Protein AF-Q129B1-F1 (afdb_monomer_lite)

Structure (mmCIF, N/CA/C/O backbone):
data_AF-Q129B1-F1
#
_entry.id   AF-Q129B1-F1
#
loop_
_atom_site.group_PDB
_atom_site.id
_atom_site.type_symbol
_atom_site.label_atom_id
_atom_site.label_alt_id
_atom_site.label_comp_id
_atom_site.label_asym_id
_atom_site.label_entity_id
_atom_site.label_seq_id
_atom_site.pdbx_PDB_ins_code
_atom_site.Cartn_x
_atom_site.Cartn_y
_atom_site.Cartn_z
_atom_site.occupancy
_atom_site.B_iso_or_equiv
_atom_site.auth_seq_id
_atom_site.auth_comp_id
_atom_site.auth_asym_id
_atom_site.auth_atom_id
_atom_site.pdbx_PDB_model_num
ATOM 1 N N . MET A 1 1 ? 23.240 -66.197 7.208 1.00 41.19 1 MET A N 1
ATOM 2 C CA . MET A 1 1 ? 23.238 -64.924 6.458 1.00 41.19 1 MET A CA 1
ATOM 3 C C . MET A 1 1 ? 21.817 -64.696 5.963 1.00 41.19 1 MET A C 1
ATOM 5 O O . MET A 1 1 ? 21.388 -65.404 5.064 1.00 41.19 1 MET A O 1
ATOM 9 N N . SER A 1 2 ? 21.053 -63.829 6.631 1.00 50.34 2 SER A N 1
ATOM 10 C CA . SER A 1 2 ? 19.621 -63.625 6.364 1.00 50.34 2 SER A CA 1
ATOM 11 C C . SER A 1 2 ? 19.419 -62.429 5.433 1.00 50.34 2 SER A C 1
ATOM 13 O O . SER A 1 2 ? 19.911 -61.342 5.723 1.00 50.34 2 SER A O 1
ATOM 15 N N . ALA A 1 3 ? 18.718 -62.635 4.318 1.00 62.44 3 ALA A N 1
ATOM 16 C CA . ALA A 1 3 ? 18.376 -61.589 3.356 1.00 62.44 3 ALA A CA 1
ATOM 17 C C . ALA A 1 3 ? 17.284 -60.646 3.913 1.00 62.44 3 ALA A C 1
ATOM 19 O O . ALA A 1 3 ? 16.345 -61.133 4.552 1.00 62.44 3 ALA A O 1
ATOM 20 N N . PRO A 1 4 ? 17.351 -59.322 3.675 1.00 56.81 4 PRO A N 1
ATOM 21 C CA . PRO A 1 4 ? 16.297 -58.405 4.092 1.00 56.81 4 PRO A CA 1
ATOM 22 C C . PRO A 1 4 ? 15.104 -58.441 3.121 1.00 56.81 4 PRO A C 1
ATOM 24 O O . PRO A 1 4 ? 15.259 -58.370 1.902 1.00 56.81 4 PRO A O 1
ATOM 27 N N . LYS A 1 5 ? 13.895 -58.551 3.685 1.00 55.16 5 LYS A N 1
ATOM 28 C CA . LYS A 1 5 ? 12.606 -58.487 2.981 1.00 55.16 5 LYS A CA 1
ATOM 29 C C . LYS A 1 5 ? 12.387 -57.089 2.385 1.00 55.16 5 LYS A C 1
ATOM 31 O O . LYS A 1 5 ? 12.462 -56.097 3.107 1.00 55.16 5 LYS A O 1
ATOM 36 N N . LYS A 1 6 ? 12.066 -57.026 1.087 1.00 50.88 6 LYS A N 1
ATOM 37 C CA . LYS A 1 6 ? 11.504 -55.839 0.423 1.00 50.88 6 LYS A CA 1
ATOM 38 C C . LYS A 1 6 ? 10.206 -55.449 1.137 1.00 50.88 6 LYS A C 1
ATOM 40 O O . LYS A 1 6 ? 9.288 -56.259 1.227 1.00 50.88 6 LYS A O 1
ATOM 45 N N . SER A 1 7 ? 10.158 -54.229 1.657 1.00 60.41 7 SER A N 1
ATOM 46 C CA . SER A 1 7 ? 8.943 -53.613 2.183 1.00 60.41 7 SER A CA 1
ATOM 47 C C . SER A 1 7 ? 8.322 -52.807 1.045 1.00 60.41 7 SER A C 1
ATOM 49 O O . SER A 1 7 ? 8.813 -51.734 0.703 1.00 60.41 7 SER A O 1
ATOM 51 N N . GLU A 1 8 ? 7.306 -53.364 0.396 1.00 55.81 8 GLU A N 1
ATOM 52 C CA . GLU A 1 8 ? 6.477 -52.647 -0.574 1.00 55.81 8 GLU A CA 1
ATOM 53 C C . GLU A 1 8 ? 5.508 -51.746 0.200 1.00 55.81 8 GLU A C 1
ATOM 55 O O . GLU A 1 8 ? 4.633 -52.224 0.919 1.00 55.81 8 GLU A O 1
ATOM 60 N N . CYS A 1 9 ? 5.710 -50.429 0.114 1.00 57.00 9 CYS A N 1
ATOM 61 C CA . CYS A 1 9 ? 4.771 -49.444 0.640 1.00 57.00 9 CYS A CA 1
ATOM 62 C C . CYS A 1 9 ? 3.582 -49.342 -0.332 1.00 57.00 9 CYS A C 1
ATOM 64 O O . CYS A 1 9 ? 3.819 -49.076 -1.514 1.00 57.00 9 CYS A O 1
ATOM 66 N N . PRO A 1 10 ? 2.329 -49.542 0.112 1.00 56.88 10 PRO A N 1
ATOM 67 C CA . PRO A 1 10 ? 1.176 -49.430 -0.770 1.00 56.88 10 PRO A CA 1
ATOM 68 C C . PRO A 1 10 ? 1.031 -47.992 -1.278 1.00 56.88 10 PRO A C 1
ATOM 70 O O . PRO A 1 10 ? 1.171 -47.029 -0.522 1.00 56.88 10 PRO A O 1
ATOM 73 N N . SER A 1 11 ? 0.782 -47.874 -2.583 1.00 49.94 11 SER A N 1
ATOM 74 C CA . SER A 1 11 ? 0.492 -46.629 -3.288 1.00 49.94 11 SER A CA 1
ATOM 75 C C . SER A 1 11 ? -0.592 -45.842 -2.557 1.00 49.94 11 SER A C 1
ATOM 77 O O . SER A 1 11 ? -1.681 -46.355 -2.315 1.00 49.94 11 SER A O 1
ATOM 79 N N . GLY A 1 12 ? -0.266 -44.601 -2.194 1.00 50.41 12 GLY A N 1
ATOM 80 C CA . GLY A 1 12 ? -1.208 -43.668 -1.593 1.00 50.41 12 GLY A CA 1
ATOM 81 C C . GLY A 1 12 ? -2.379 -43.427 -2.536 1.00 50.41 12 GLY A C 1
ATOM 82 O O . GLY A 1 12 ? -2.201 -42.905 -3.636 1.00 50.41 12 GLY A O 1
ATOM 83 N N . ASP A 1 13 ? -3.556 -43.838 -2.082 1.00 54.72 13 ASP A N 1
ATOM 84 C CA . ASP A 1 13 ? -4.845 -43.512 -2.668 1.00 54.72 13 ASP A CA 1
ATOM 85 C C . ASP A 1 13 ? -4.981 -41.982 -2.699 1.00 54.72 13 ASP A C 1
ATOM 87 O O . ASP A 1 13 ? -4.827 -41.299 -1.679 1.00 54.72 13 ASP A O 1
ATOM 91 N N . GLY A 1 14 ? -5.147 -41.428 -3.899 1.00 51.84 14 GLY A N 1
ATOM 92 C CA . GLY A 1 14 ? -5.234 -39.993 -4.116 1.00 51.84 14 GLY A CA 1
ATOM 93 C C . GLY A 1 14 ? -6.504 -39.440 -3.487 1.00 51.84 14 GLY A C 1
ATOM 94 O O . GLY A 1 14 ? -7.564 -39.465 -4.107 1.00 51.84 14 GLY A O 1
ATOM 95 N N . GLN A 1 15 ? -6.389 -38.885 -2.282 1.00 52.47 15 GLN A N 1
ATOM 96 C CA . GLN A 1 15 ? -7.438 -38.051 -1.711 1.00 52.47 15 GLN A CA 1
ATOM 97 C C . GLN A 1 15 ? -7.526 -36.767 -2.538 1.00 52.47 15 GLN A C 1
ATOM 99 O O . GLN A 1 15 ? -6.749 -35.825 -2.376 1.00 52.47 15 GLN A O 1
ATOM 104 N N . ASN A 1 16 ? -8.464 -36.782 -3.485 1.00 52.19 16 ASN A N 1
ATOM 105 C CA . ASN A 1 16 ? -8.973 -35.611 -4.176 1.00 52.19 16 ASN A CA 1
ATOM 106 C C . ASN A 1 16 ? -9.282 -34.551 -3.114 1.00 52.19 16 ASN A C 1
ATOM 108 O O . ASN A 1 16 ? -10.083 -34.794 -2.214 1.00 52.19 16 ASN A O 1
ATOM 112 N N . ALA A 1 17 ? -8.576 -33.422 -3.173 1.00 49.41 17 ALA A N 1
ATOM 113 C CA . ALA A 1 17 ? -8.787 -32.300 -2.280 1.00 49.41 17 ALA A CA 1
ATOM 114 C C . ALA A 1 17 ? -10.199 -31.758 -2.515 1.00 49.41 17 ALA A C 1
ATOM 116 O O . ALA A 1 17 ? -10.418 -30.884 -3.356 1.00 49.41 17 ALA A O 1
ATOM 117 N N . GLU A 1 18 ? -11.156 -32.291 -1.762 1.00 52.50 18 GLU A N 1
ATOM 118 C CA . GLU A 1 18 ? -12.484 -31.731 -1.612 1.00 52.50 18 GLU A CA 1
ATOM 119 C C . GLU A 1 18 ? -12.279 -30.332 -1.041 1.00 52.50 18 GLU A C 1
ATOM 121 O O . GLU A 1 18 ? -12.044 -30.132 0.153 1.00 52.50 18 GLU A O 1
ATOM 126 N N . ARG A 1 19 ? -12.254 -29.348 -1.942 1.00 52.81 19 ARG A N 1
ATOM 127 C CA . ARG A 1 19 ? -12.151 -27.927 -1.637 1.00 52.81 19 ARG A CA 1
ATOM 128 C C . ARG A 1 19 ? -13.452 -27.527 -0.958 1.00 52.81 19 ARG A C 1
ATOM 130 O O . ARG A 1 19 ? -14.335 -26.930 -1.565 1.00 52.81 19 ARG A O 1
ATOM 137 N N . SER A 1 20 ? -13.570 -27.912 0.306 1.00 49.53 20 SER A N 1
ATOM 138 C CA . SER A 1 20 ? -14.624 -27.480 1.194 1.00 49.53 20 SER A CA 1
ATOM 139 C C . SER A 1 20 ? -14.411 -25.988 1.384 1.00 49.53 20 SER A C 1
ATOM 141 O O . SER A 1 20 ? -13.469 -25.549 2.049 1.00 49.53 20 SER A O 1
ATOM 143 N N . SER A 1 21 ? -15.224 -25.204 0.680 1.00 59.31 21 SER A N 1
ATOM 144 C CA . SER A 1 21 ? -15.352 -23.763 0.848 1.00 59.31 21 SER A CA 1
ATOM 145 C C . SER A 1 21 ? -15.843 -23.505 2.266 1.00 59.31 21 SER A C 1
ATOM 147 O O . SER A 1 21 ? -17.029 -23.310 2.513 1.00 59.31 21 SER A O 1
ATOM 149 N N . ASN A 1 22 ? -14.917 -23.564 3.220 1.00 54.59 22 ASN A N 1
ATOM 150 C CA . ASN A 1 22 ? -15.168 -23.193 4.590 1.00 54.59 22 ASN A CA 1
ATOM 151 C C . ASN A 1 22 ? -15.327 -21.672 4.584 1.00 54.59 22 ASN A C 1
ATOM 153 O O . ASN A 1 22 ? -14.338 -20.934 4.553 1.00 54.59 22 ASN A O 1
ATOM 157 N N . THR A 1 23 ? -16.572 -21.200 4.527 1.00 55.94 23 THR A N 1
ATOM 158 C CA . THR A 1 23 ? -16.915 -19.801 4.781 1.00 55.94 23 THR A CA 1
ATOM 159 C C . THR A 1 23 ? -16.575 -19.526 6.238 1.00 55.94 23 THR A C 1
ATOM 161 O O . THR A 1 23 ? -17.403 -19.632 7.138 1.00 55.94 23 THR A O 1
ATOM 164 N N . VAL A 1 24 ? -15.303 -19.224 6.484 1.00 60.47 24 VAL A N 1
ATOM 165 C CA . VAL A 1 24 ? -14.843 -18.729 7.770 1.00 60.47 24 VAL A CA 1
ATOM 166 C C . VAL A 1 24 ? -15.513 -17.373 7.940 1.00 60.47 24 VAL A C 1
ATOM 168 O O . VAL A 1 24 ? -15.193 -16.430 7.218 1.00 60.47 24 VAL A O 1
ATOM 171 N N . ILE A 1 25 ? -16.460 -17.270 8.872 1.00 57.59 25 ILE A N 1
ATOM 172 C CA . ILE A 1 25 ? -16.973 -15.977 9.321 1.00 57.59 25 ILE A CA 1
ATOM 173 C C . ILE A 1 25 ? -15.842 -15.331 10.119 1.00 57.59 25 ILE A C 1
ATOM 175 O O . ILE A 1 25 ? -15.627 -15.620 11.293 1.00 57.59 25 ILE A O 1
ATOM 179 N N . ILE A 1 26 ? -15.033 -14.526 9.437 1.00 58.59 26 ILE A N 1
ATOM 180 C CA . ILE A 1 26 ? -13.917 -13.817 10.051 1.00 58.59 26 ILE A CA 1
ATOM 181 C C . ILE A 1 26 ? -14.515 -12.592 10.753 1.00 58.59 26 ILE A C 1
ATOM 183 O O . ILE A 1 26 ? -15.098 -11.752 10.065 1.00 58.59 26 ILE A O 1
ATOM 187 N N . PRO A 1 27 ? -14.384 -12.441 12.084 1.00 55.75 27 PRO A N 1
ATOM 188 C CA . PRO A 1 27 ? -14.842 -11.235 12.764 1.00 55.75 27 PRO A CA 1
ATOM 189 C C . PRO A 1 27 ? -14.159 -9.993 12.160 1.00 55.75 27 PRO A C 1
ATOM 191 O O . PRO A 1 27 ? -13.007 -10.081 11.724 1.00 55.75 27 PRO A O 1
ATOM 194 N N . PRO A 1 28 ? -14.823 -8.823 12.132 1.00 55.53 28 PRO A N 1
ATOM 195 C CA . PRO A 1 28 ? -14.374 -7.656 11.362 1.00 55.53 28 PRO A CA 1
ATOM 196 C C . PRO A 1 28 ? -12.955 -7.193 11.732 1.00 55.53 28 PRO A C 1
ATOM 198 O O . PRO A 1 28 ? -12.169 -6.853 10.850 1.00 55.53 28 PRO A O 1
ATOM 201 N N . ALA A 1 29 ? -12.571 -7.299 13.008 1.00 56.88 29 ALA A N 1
ATOM 202 C CA . ALA A 1 29 ? -11.213 -6.996 13.468 1.00 56.88 29 ALA A CA 1
ATOM 203 C C . ALA A 1 29 ? -10.146 -7.961 12.902 1.00 56.88 29 ALA A C 1
ATOM 205 O O . ALA A 1 29 ? -9.045 -7.543 12.553 1.00 56.88 29 ALA A O 1
ATOM 206 N N . GLN A 1 30 ? -10.472 -9.249 12.745 1.00 59.38 30 GLN A N 1
ATOM 207 C CA . GLN A 1 30 ? -9.587 -10.229 12.099 1.00 59.38 30 GLN A CA 1
ATOM 208 C C . GLN A 1 30 ? -9.622 -10.124 10.566 1.00 59.38 30 GLN A C 1
ATOM 210 O O . GLN A 1 30 ? -8.667 -10.524 9.897 1.00 59.38 30 GLN A O 1
ATOM 215 N N . SER A 1 31 ? -10.709 -9.585 10.004 1.00 68.81 31 SER A N 1
ATOM 216 C CA . SER A 1 31 ? -10.840 -9.337 8.568 1.00 68.81 31 SER A CA 1
ATOM 217 C C . SER A 1 31 ? -9.825 -8.295 8.104 1.00 68.81 31 SER A C 1
ATOM 219 O O . SER A 1 31 ? -9.156 -8.509 7.095 1.00 68.81 31 SER A O 1
ATOM 221 N N . LEU A 1 32 ? -9.626 -7.220 8.874 1.00 76.56 32 LEU A N 1
ATOM 222 C CA . LEU A 1 32 ? -8.664 -6.171 8.526 1.00 76.56 32 LEU A CA 1
ATOM 223 C C . LEU A 1 32 ? -7.221 -6.703 8.455 1.00 76.56 32 LEU A C 1
ATOM 225 O O . LEU A 1 32 ? -6.506 -6.437 7.491 1.00 76.56 32 LEU A O 1
ATOM 229 N N . GLY A 1 33 ? -6.810 -7.527 9.427 1.00 82.75 33 GLY A N 1
ATOM 230 C CA . GLY A 1 33 ? -5.472 -8.132 9.439 1.00 82.75 33 GLY A CA 1
ATOM 231 C C . GLY A 1 33 ? -5.227 -9.073 8.255 1.00 82.75 33 GLY A C 1
ATOM 232 O O . GLY A 1 33 ? -4.155 -9.051 7.648 1.00 82.75 33 GLY A O 1
ATOM 233 N N . LYS A 1 34 ? -6.236 -9.862 7.869 1.00 85.88 34 LYS A N 1
ATOM 234 C CA . LYS A 1 34 ? -6.156 -10.743 6.691 1.00 85.88 34 LYS A CA 1
ATOM 235 C C . LYS A 1 34 ? -6.123 -9.957 5.382 1.00 85.88 34 LYS A C 1
ATOM 237 O O . LYS A 1 34 ? -5.352 -10.313 4.492 1.00 85.88 34 LYS A O 1
ATOM 242 N N . GLN A 1 35 ? -6.916 -8.891 5.274 1.00 87.44 35 GLN A N 1
ATOM 243 C CA . GLN A 1 35 ? -6.900 -7.993 4.120 1.00 87.44 35 GLN A CA 1
ATOM 244 C C . GLN A 1 35 ? -5.527 -7.337 3.957 1.00 87.44 35 GLN A C 1
ATOM 246 O O . GLN A 1 35 ? -4.941 -7.428 2.881 1.00 87.44 35 GLN A O 1
ATOM 251 N N . TYR A 1 36 ? -4.963 -6.782 5.034 1.00 89.56 36 TYR A N 1
ATOM 252 C CA . TYR A 1 36 ? -3.616 -6.212 5.018 1.00 89.56 36 TYR A CA 1
ATOM 253 C C . TYR A 1 36 ? -2.554 -7.243 4.613 1.00 89.56 36 TYR A C 1
ATOM 255 O O . TYR A 1 36 ? -1.723 -6.961 3.753 1.00 89.56 36 TYR A O 1
ATOM 263 N N . ALA A 1 37 ? -2.595 -8.456 5.176 1.00 89.69 37 ALA A N 1
ATOM 264 C CA . ALA A 1 37 ? -1.635 -9.508 4.843 1.00 89.69 37 ALA A CA 1
ATOM 265 C C . ALA A 1 37 ? -1.702 -9.919 3.361 1.00 89.69 37 ALA A C 1
ATOM 267 O O . ALA A 1 37 ? -0.666 -10.050 2.708 1.00 89.69 37 ALA A O 1
ATOM 268 N N . ASN A 1 38 ? -2.912 -10.079 2.815 1.00 91.19 38 ASN A N 1
ATOM 269 C CA . ASN A 1 38 ? -3.111 -10.385 1.399 1.00 91.19 38 ASN A CA 1
ATOM 270 C C . ASN A 1 38 ? -2.578 -9.252 0.512 1.00 91.19 38 ASN A C 1
ATOM 272 O O . ASN A 1 38 ? -1.817 -9.487 -0.427 1.00 91.19 38 ASN A O 1
ATOM 276 N N . LEU A 1 39 ? -2.919 -8.011 0.851 1.00 91.69 39 LEU A N 1
ATOM 277 C CA . LEU A 1 39 ? -2.534 -6.841 0.077 1.00 91.69 39 LEU A CA 1
ATOM 278 C C . LEU A 1 39 ? -1.019 -6.619 0.113 1.00 91.69 39 LEU A C 1
ATOM 280 O O . LEU A 1 39 ? -0.409 -6.398 -0.929 1.00 91.69 39 LEU A O 1
ATOM 284 N N . ARG A 1 40 ? -0.381 -6.817 1.270 1.00 92.88 40 ARG A N 1
ATOM 285 C CA . ARG A 1 40 ? 1.080 -6.820 1.409 1.00 92.88 40 ARG A CA 1
ATOM 286 C C . ARG A 1 40 ? 1.734 -7.887 0.531 1.00 92.88 40 ARG A C 1
ATOM 288 O O . ARG A 1 40 ? 2.742 -7.599 -0.110 1.00 92.88 40 ARG A O 1
ATOM 295 N N . ALA A 1 41 ? 1.165 -9.092 0.468 1.00 93.50 41 ALA A N 1
ATOM 296 C CA . ALA A 1 41 ? 1.660 -10.142 -0.420 1.00 93.50 41 ALA A CA 1
ATOM 297 C C . ALA A 1 41 ? 1.525 -9.741 -1.900 1.00 93.50 41 ALA A C 1
ATOM 299 O O . ALA A 1 41 ? 2.483 -9.881 -2.659 1.00 93.50 41 ALA A O 1
ATOM 300 N N . ARG A 1 42 ? 0.382 -9.170 -2.309 1.00 92.19 42 ARG A N 1
ATOM 301 C CA . ARG A 1 42 ? 0.190 -8.637 -3.671 1.00 92.19 42 ARG A CA 1
ATOM 302 C C . ARG A 1 42 ? 1.185 -7.518 -3.996 1.00 92.19 42 ARG A C 1
ATOM 304 O O . ARG A 1 42 ? 1.752 -7.523 -5.085 1.00 92.19 42 ARG A O 1
ATOM 311 N N . CYS A 1 43 ? 1.429 -6.596 -3.064 1.00 91.81 43 CYS A N 1
ATOM 312 C CA . CYS A 1 43 ? 2.438 -5.546 -3.206 1.00 91.81 43 CYS A CA 1
ATOM 313 C C . CYS A 1 43 ? 3.833 -6.144 -3.417 1.00 91.81 43 CYS A C 1
ATOM 315 O O . CYS A 1 43 ? 4.506 -5.772 -4.374 1.00 91.81 43 CYS A O 1
ATOM 317 N N . ALA A 1 44 ? 4.234 -7.122 -2.597 1.00 91.81 44 ALA A N 1
ATOM 318 C CA . ALA A 1 44 ? 5.537 -7.773 -2.718 1.00 91.81 44 ALA A CA 1
ATOM 319 C C . ALA A 1 44 ? 5.728 -8.446 -4.089 1.00 91.81 44 ALA A C 1
ATOM 321 O O . ALA A 1 44 ? 6.781 -8.289 -4.704 1.00 91.81 44 ALA A O 1
ATOM 322 N N . LEU A 1 45 ? 4.694 -9.119 -4.610 1.00 92.25 45 LEU A N 1
ATOM 323 C CA . LEU A 1 45 ? 4.712 -9.707 -5.957 1.00 92.25 45 LEU A CA 1
ATOM 324 C C . LEU A 1 45 ? 4.870 -8.653 -7.067 1.00 92.25 45 LEU A C 1
ATOM 326 O O . LEU A 1 45 ? 5.454 -8.939 -8.107 1.00 92.25 45 LEU A O 1
ATOM 330 N N . ALA A 1 46 ? 4.373 -7.435 -6.845 1.00 90.25 46 ALA A N 1
ATOM 331 C CA . ALA A 1 46 ? 4.510 -6.304 -7.761 1.00 90.25 46 ALA A CA 1
ATOM 332 C C . ALA A 1 46 ? 5.811 -5.495 -7.564 1.00 90.25 46 ALA A C 1
ATOM 334 O O . ALA A 1 46 ? 6.006 -4.478 -8.235 1.00 90.25 46 ALA A O 1
ATOM 335 N N . GLY A 1 47 ? 6.685 -5.902 -6.634 1.00 91.56 47 GLY A N 1
ATOM 336 C CA . GLY A 1 47 ? 7.889 -5.150 -6.269 1.00 91.56 47 GLY A CA 1
ATOM 337 C C . GLY A 1 47 ? 7.601 -3.845 -5.515 1.00 91.56 47 GLY A C 1
ATOM 338 O O . GLY A 1 47 ? 8.410 -2.921 -5.557 1.00 91.56 47 GLY A O 1
ATOM 339 N N . VAL A 1 48 ? 6.440 -3.753 -4.865 1.00 93.69 48 VAL A N 1
ATOM 340 C CA . VAL A 1 48 ? 6.022 -2.631 -4.016 1.00 93.69 48 VAL A CA 1
ATOM 341 C C . VAL A 1 48 ? 6.219 -3.011 -2.551 1.00 93.69 48 VAL A C 1
ATOM 343 O O . VAL A 1 48 ? 5.809 -4.090 -2.118 1.00 93.69 48 VAL A O 1
ATOM 346 N N . VAL A 1 49 ? 6.772 -2.100 -1.758 1.00 93.12 49 VAL A N 1
ATOM 347 C CA . VAL A 1 49 ? 6.804 -2.228 -0.298 1.00 93.12 49 VAL A CA 1
ATOM 348 C C . VAL A 1 49 ? 5.593 -1.509 0.295 1.00 93.12 49 VAL A C 1
ATOM 350 O O . VAL A 1 49 ? 5.307 -0.375 -0.076 1.00 93.12 49 VAL A O 1
ATOM 353 N N . LEU A 1 50 ? 4.876 -2.175 1.202 1.00 93.50 50 LEU A N 1
ATOM 354 C CA . LEU A 1 50 ? 3.726 -1.624 1.923 1.00 93.50 50 LEU A CA 1
ATOM 355 C C . LEU A 1 50 ? 4.047 -1.525 3.417 1.00 93.50 50 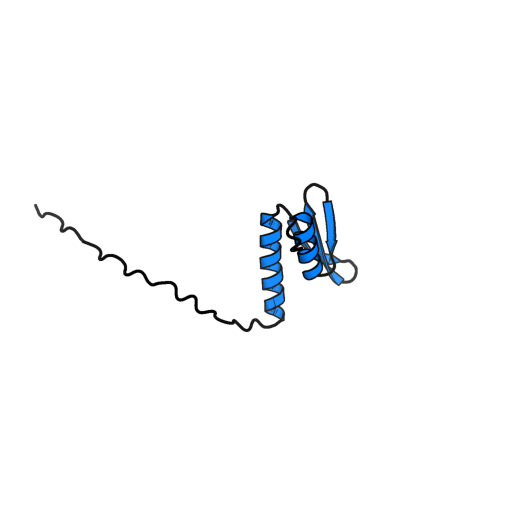LEU A C 1
ATOM 357 O O . LEU A 1 50 ? 4.290 -2.545 4.067 1.00 93.50 50 LEU A O 1
ATOM 361 N N . HIS A 1 51 ? 3.980 -0.314 3.962 1.00 92.81 51 HIS A N 1
ATOM 362 C CA . HIS A 1 51 ? 4.091 -0.035 5.390 1.00 92.81 51 HIS A CA 1
ATOM 363 C C . HIS A 1 51 ? 2.760 0.467 5.937 1.00 92.81 51 HIS A C 1
ATOM 365 O O . HIS A 1 51 ? 2.074 1.251 5.291 1.00 92.81 51 HIS A O 1
ATOM 371 N N . GLN A 1 52 ? 2.412 0.019 7.136 1.00 93.38 52 GLN A N 1
ATOM 372 C CA . GLN A 1 52 ? 1.340 0.601 7.931 1.00 93.38 52 GLN A CA 1
ATOM 373 C C . GLN A 1 52 ? 2.005 1.410 9.040 1.00 93.38 52 GLN A C 1
ATOM 375 O O . GLN A 1 52 ? 2.817 0.857 9.783 1.00 93.38 52 GLN A O 1
ATOM 380 N N . ILE A 1 53 ? 1.699 2.700 9.118 1.00 92.38 53 ILE A N 1
ATOM 381 C CA . ILE A 1 53 ? 2.236 3.602 10.138 1.00 92.38 53 ILE A CA 1
ATOM 382 C C . ILE A 1 53 ? 1.099 4.399 10.771 1.00 92.38 53 ILE A C 1
ATOM 384 O O . ILE A 1 53 ? 0.012 4.505 10.207 1.00 92.38 53 ILE A O 1
ATOM 388 N N . GLU A 1 54 ? 1.354 4.957 11.944 1.00 92.38 54 GLU A N 1
ATOM 389 C CA . GLU A 1 54 ? 0.498 5.970 12.550 1.00 92.38 54 GLU A CA 1
ATOM 390 C C . GLU A 1 54 ? 1.082 7.349 12.222 1.00 92.38 54 GLU A C 1
ATOM 392 O O . GLU A 1 54 ? 2.292 7.544 12.340 1.00 92.38 54 GLU A O 1
ATOM 397 N N . ASN A 1 55 ? 0.250 8.275 11.747 1.00 89.12 55 ASN A N 1
ATOM 398 C CA . ASN A 1 55 ? 0.666 9.650 11.476 1.00 89.12 55 ASN A CA 1
ATOM 399 C C . ASN A 1 55 ? 0.627 10.514 12.750 1.00 89.12 55 ASN A C 1
ATOM 401 O O . ASN A 1 55 ? 0.094 10.101 13.777 1.00 89.12 55 ASN A O 1
ATOM 405 N N . ASP A 1 56 ? 1.117 11.752 12.670 1.00 87.88 56 ASP A N 1
ATOM 406 C CA . ASP A 1 56 ? 1.148 12.698 13.799 1.00 87.88 56 ASP A CA 1
ATOM 407 C C . ASP A 1 56 ? -0.235 13.015 14.405 1.00 87.88 56 ASP A C 1
ATOM 409 O O . ASP A 1 56 ? -0.333 13.513 15.524 1.00 87.88 56 ASP A O 1
ATOM 413 N N . PHE A 1 57 ? -1.319 12.712 13.685 1.00 87.56 57 PHE A N 1
ATOM 414 C CA . PHE A 1 57 ? -2.699 12.882 14.145 1.00 87.56 57 PHE A CA 1
ATOM 415 C C . PHE A 1 57 ? -3.286 11.615 14.792 1.00 87.56 57 PHE A C 1
ATOM 417 O O . PHE A 1 57 ? -4.491 11.574 15.050 1.00 87.56 57 PHE A O 1
ATOM 424 N N . GLY A 1 58 ? -2.478 10.573 15.018 1.00 87.75 58 GLY A N 1
ATOM 425 C CA . GLY A 1 58 ? -2.928 9.298 15.582 1.00 87.75 58 GLY A CA 1
ATOM 426 C C . GLY A 1 58 ? -3.781 8.466 14.619 1.00 87.75 58 GLY A C 1
ATOM 427 O O . GLY A 1 58 ? -4.552 7.609 15.049 1.00 87.75 58 GLY A O 1
ATOM 428 N N . LYS A 1 59 ? -3.714 8.737 13.309 1.00 89.81 59 LYS A N 1
ATOM 429 C CA . LYS A 1 59 ? -4.436 7.970 12.286 1.00 89.81 59 LYS A CA 1
ATOM 430 C C . LYS A 1 59 ? -3.510 6.961 11.630 1.00 89.81 59 LYS A C 1
ATOM 432 O O . LYS A 1 59 ? -2.393 7.285 11.236 1.00 89.81 59 LYS A O 1
ATOM 437 N N . THR A 1 60 ? -4.016 5.745 11.447 1.00 89.94 60 THR A N 1
ATOM 438 C CA . THR A 1 60 ? -3.351 4.739 10.620 1.00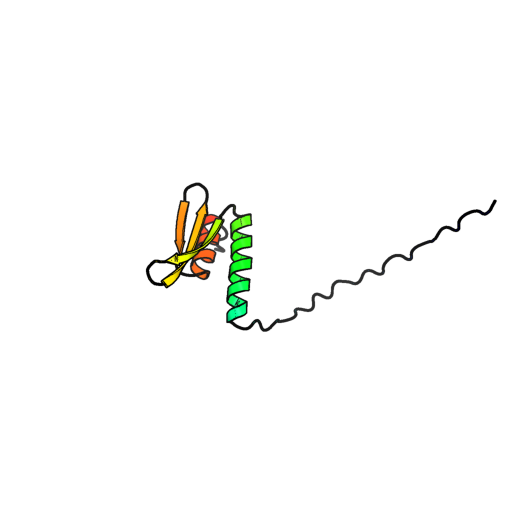 89.94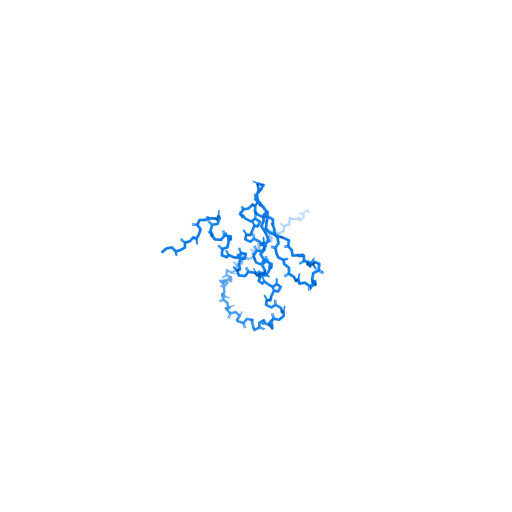 60 THR A CA 1
ATOM 439 C C . THR A 1 60 ? -3.344 5.193 9.163 1.00 89.94 60 THR A C 1
ATOM 441 O O . THR A 1 60 ? -4.399 5.475 8.604 1.00 89.94 60 THR A O 1
ATOM 444 N N . VAL A 1 61 ? -2.165 5.217 8.549 1.00 93.44 61 VAL A N 1
ATOM 445 C CA . VAL A 1 61 ? -1.972 5.449 7.117 1.00 93.44 61 VAL A CA 1
ATOM 446 C C . VAL A 1 61 ? -1.083 4.361 6.520 1.00 93.44 61 VAL A C 1
ATOM 448 O O . VAL A 1 61 ? -0.303 3.696 7.209 1.00 93.44 61 VAL A O 1
ATOM 451 N N . TYR A 1 62 ? -1.215 4.163 5.216 1.00 93.81 62 TYR A N 1
ATOM 452 C CA . TYR A 1 62 ? -0.508 3.143 4.461 1.00 93.81 62 TYR A CA 1
ATOM 453 C C . TYR A 1 62 ? 0.456 3.796 3.480 1.00 93.81 62 TYR A C 1
ATOM 455 O O . TYR A 1 62 ? 0.048 4.532 2.584 1.00 93.81 62 TYR A O 1
ATOM 463 N N . ILE A 1 63 ? 1.744 3.507 3.629 1.00 94.12 63 ILE A N 1
ATOM 464 C CA . ILE A 1 63 ? 2.784 4.005 2.733 1.00 94.12 63 ILE A CA 1
ATOM 465 C C . ILE A 1 63 ? 3.145 2.904 1.747 1.00 94.12 63 ILE A C 1
ATOM 467 O O . ILE A 1 63 ? 3.620 1.838 2.144 1.00 94.12 63 ILE A O 1
ATOM 471 N N . VAL A 1 64 ? 2.943 3.174 0.461 1.00 93.75 64 VAL A N 1
ATOM 472 C CA . VAL A 1 64 ? 3.442 2.331 -0.628 1.00 93.75 64 VAL A CA 1
ATOM 473 C C . VAL A 1 64 ? 4.687 2.944 -1.239 1.00 93.75 64 VAL A C 1
ATOM 475 O O . VAL A 1 64 ? 4.729 4.151 -1.475 1.00 93.75 64 VAL A O 1
ATOM 478 N N . SER A 1 65 ? 5.691 2.119 -1.526 1.00 92.56 65 SER A N 1
ATOM 479 C CA . SER A 1 65 ? 6.907 2.562 -2.206 1.00 92.56 65 SER A CA 1
ATOM 480 C C . SER A 1 65 ? 7.374 1.587 -3.291 1.00 92.56 65 SER A C 1
ATOM 482 O O . SER A 1 65 ? 7.371 0.369 -3.106 1.00 92.56 65 SER A O 1
ATOM 484 N N . ARG A 1 66 ? 7.768 2.123 -4.456 1.00 89.12 66 ARG A N 1
ATOM 485 C CA . ARG A 1 66 ? 8.360 1.378 -5.584 1.00 89.12 66 ARG A CA 1
ATOM 486 C C . ARG A 1 66 ? 9.240 2.289 -6.435 1.00 89.12 66 ARG A C 1
ATOM 488 O O . ARG A 1 66 ? 8.745 3.285 -6.940 1.00 89.12 66 ARG A O 1
ATOM 495 N N . TRP A 1 67 ? 10.510 1.922 -6.634 1.00 82.38 67 TRP A N 1
ATOM 496 C CA . TRP A 1 67 ? 11.450 2.582 -7.566 1.00 82.38 67 TRP A CA 1
ATOM 497 C C . TRP A 1 67 ? 11.347 4.123 -7.580 1.00 82.38 67 TRP A C 1
ATOM 499 O O . TRP A 1 67 ? 11.130 4.727 -8.625 1.00 82.38 67 TRP A O 1
ATOM 509 N N . ALA A 1 68 ? 11.478 4.742 -6.402 1.00 83.81 68 ALA A N 1
ATOM 510 C CA . ALA A 1 68 ? 11.369 6.189 -6.152 1.00 83.81 68 ALA A CA 1
ATOM 511 C C . ALA A 1 68 ? 9.958 6.818 -6.184 1.00 83.81 68 ALA A C 1
ATOM 513 O O . ALA A 1 68 ? 9.826 8.012 -5.928 1.00 83.81 68 ALA A O 1
ATOM 514 N N . LEU A 1 69 ? 8.894 6.043 -6.401 1.00 86.69 69 LEU A N 1
ATOM 515 C CA . LEU A 1 69 ? 7.518 6.476 -6.159 1.00 86.69 69 LEU A CA 1
ATOM 516 C C . LEU A 1 69 ? 7.098 6.073 -4.745 1.00 86.69 69 LEU A C 1
ATOM 518 O O . LEU A 1 69 ? 6.929 4.884 -4.482 1.00 86.69 69 LEU A O 1
ATOM 522 N N . THR A 1 70 ? 6.896 7.055 -3.866 1.00 92.69 70 THR A N 1
ATOM 523 C CA . THR A 1 70 ? 6.320 6.854 -2.528 1.00 92.69 70 THR A CA 1
ATOM 524 C C . THR A 1 70 ? 4.992 7.586 -2.437 1.00 92.69 70 THR A C 1
ATOM 526 O O . THR A 1 70 ? 4.902 8.752 -2.820 1.00 92.69 70 THR A O 1
ATOM 529 N N . ARG A 1 71 ? 3.956 6.912 -1.938 1.00 92.88 71 ARG A N 1
ATOM 530 C CA . ARG A 1 71 ? 2.627 7.504 -1.778 1.00 92.88 71 ARG A CA 1
ATOM 531 C C . ARG A 1 71 ? 2.014 7.105 -0.445 1.00 92.88 71 ARG A C 1
ATOM 533 O O . ARG A 1 71 ? 2.048 5.934 -0.074 1.00 92.88 71 ARG A O 1
ATOM 540 N N . GLU A 1 72 ? 1.445 8.089 0.237 1.00 93.62 72 GLU A N 1
ATOM 541 C CA . GLU A 1 72 ? 0.587 7.878 1.399 1.00 93.62 72 GLU A CA 1
ATOM 542 C C . GLU A 1 72 ? -0.853 7.644 0.938 1.00 93.62 72 GLU A C 1
ATOM 544 O O . GLU A 1 72 ? -1.361 8.333 0.048 1.00 93.62 72 GLU A O 1
ATOM 549 N N . LEU A 1 73 ? -1.494 6.644 1.531 1.00 93.19 73 LEU A N 1
ATOM 550 C CA . LEU A 1 73 ? -2.867 6.245 1.270 1.00 93.19 73 LEU A CA 1
ATOM 551 C C . LEU A 1 73 ? -3.582 6.055 2.607 1.00 93.19 73 LEU A C 1
ATOM 553 O O . LEU A 1 73 ? -3.028 5.486 3.545 1.00 93.19 73 LEU A O 1
ATOM 557 N N . SER A 1 74 ? -4.816 6.540 2.696 1.00 90.31 74 SER A N 1
ATOM 558 C CA . SER A 1 74 ? -5.564 6.568 3.957 1.00 90.31 74 SER A CA 1
ATOM 559 C C . SER A 1 74 ? -6.146 5.206 4.346 1.00 90.31 74 SER A C 1
ATOM 561 O O . SER A 1 74 ? -6.289 4.925 5.529 1.00 90.31 74 SER A O 1
ATOM 563 N N . ASP A 1 75 ? -6.417 4.334 3.369 1.00 90.75 75 ASP A N 1
ATOM 564 C CA . ASP A 1 75 ? -7.160 3.087 3.573 1.00 90.75 75 ASP A CA 1
ATOM 565 C C . ASP A 1 75 ? -6.646 1.955 2.676 1.00 90.75 75 ASP A C 1
ATOM 567 O O . ASP A 1 75 ? -6.106 2.198 1.595 1.00 90.75 75 ASP A O 1
ATOM 571 N N . LEU A 1 76 ? -6.881 0.702 3.084 1.00 89.75 76 LEU A N 1
ATOM 572 C CA . LEU A 1 76 ? -6.479 -0.496 2.330 1.00 89.75 76 LEU A CA 1
ATOM 573 C C . LEU A 1 76 ? -7.097 -0.570 0.929 1.00 89.75 76 LEU A C 1
ATOM 575 O O . LEU A 1 76 ? -6.437 -1.037 0.003 1.00 89.75 76 LEU A O 1
ATOM 579 N N . ASP A 1 77 ? -8.332 -0.098 0.761 1.00 90.31 77 ASP A N 1
ATOM 580 C CA . ASP A 1 77 ? -9.010 -0.085 -0.539 1.00 90.31 77 ASP A CA 1
ATOM 581 C C . ASP A 1 77 ? -8.289 0.839 -1.534 1.00 90.31 77 ASP A C 1
ATOM 583 O O . ASP A 1 77 ? -7.997 0.451 -2.666 1.00 90.31 77 ASP A O 1
ATOM 587 N N . ALA A 1 78 ? -7.843 2.009 -1.061 1.00 90.75 78 ALA A N 1
ATOM 588 C CA . ALA A 1 78 ? -7.025 2.922 -1.851 1.00 90.75 78 ALA A CA 1
ATOM 589 C C . ALA A 1 78 ? -5.676 2.291 -2.239 1.00 90.75 78 ALA A C 1
ATOM 591 O O . ALA A 1 78 ? -5.190 2.517 -3.349 1.00 90.75 78 ALA A O 1
ATOM 592 N N . VAL A 1 79 ? -5.088 1.459 -1.367 1.00 92.19 79 VAL A N 1
ATOM 593 C CA . VAL A 1 79 ? -3.885 0.680 -1.704 1.00 92.19 79 VAL A CA 1
ATOM 594 C C . VAL A 1 79 ? -4.171 -0.353 -2.789 1.00 92.19 79 VAL A C 1
ATOM 596 O O . VAL A 1 79 ? -3.373 -0.481 -3.715 1.00 92.19 79 VAL A O 1
ATOM 599 N N . ALA A 1 80 ? -5.299 -1.064 -2.717 1.00 91.56 80 ALA A N 1
ATOM 600 C CA . ALA A 1 80 ? -5.686 -2.044 -3.729 1.00 91.56 80 ALA A CA 1
ATOM 601 C C . ALA A 1 80 ? -5.899 -1.381 -5.097 1.00 91.56 80 ALA A C 1
ATOM 603 O O . ALA A 1 80 ? -5.273 -1.791 -6.073 1.00 91.56 80 ALA A O 1
ATOM 604 N N . ALA A 1 81 ? -6.697 -0.312 -5.150 1.00 91.50 81 ALA A N 1
ATOM 605 C CA . ALA A 1 81 ? -6.977 0.427 -6.379 1.00 91.50 81 ALA A CA 1
ATOM 606 C C . ALA A 1 81 ? -5.704 1.026 -6.995 1.00 91.50 81 ALA A C 1
ATOM 608 O O . ALA A 1 81 ? -5.484 0.946 -8.207 1.00 91.50 81 ALA A O 1
ATOM 609 N N . TRP A 1 82 ? -4.822 1.586 -6.160 1.00 92.06 82 TRP A N 1
ATOM 610 C CA . TRP A 1 82 ? -3.523 2.069 -6.618 1.00 92.06 82 TRP A CA 1
ATOM 611 C C . TRP A 1 82 ? -2.655 0.922 -7.151 1.00 92.06 82 TRP A C 1
ATOM 613 O O . TRP A 1 82 ? -2.038 1.066 -8.206 1.00 92.06 82 TRP A O 1
ATOM 623 N N . LEU A 1 83 ? -2.633 -0.225 -6.464 1.00 91.44 83 LEU A N 1
ATOM 624 C CA . LEU A 1 83 ? -1.861 -1.393 -6.877 1.00 91.44 83 LEU A CA 1
ATOM 625 C C . LEU A 1 83 ? -2.344 -1.939 -8.229 1.00 91.44 83 LEU A C 1
ATOM 627 O O . LEU A 1 83 ? -1.520 -2.260 -9.085 1.00 91.44 83 LEU A O 1
ATOM 631 N N . ASP A 1 84 ? -3.656 -2.018 -8.444 1.00 91.38 84 ASP A N 1
ATOM 632 C CA . ASP A 1 84 ? -4.238 -2.457 -9.715 1.00 91.38 84 ASP A CA 1
ATOM 633 C C . ASP A 1 84 ? -3.926 -1.466 -10.852 1.00 91.38 84 ASP A C 1
ATOM 635 O O . ASP A 1 84 ? -3.532 -1.896 -11.940 1.00 91.38 84 ASP A O 1
ATOM 639 N N . CYS A 1 85 ? -3.927 -0.154 -10.580 1.00 89.06 85 CYS A N 1
ATOM 640 C CA . CYS A 1 85 ? -3.453 0.859 -11.531 1.00 89.06 85 CYS A CA 1
ATOM 641 C C . CYS A 1 85 ? -1.976 0.669 -11.923 1.00 89.06 85 CYS A C 1
ATOM 643 O O . CYS A 1 85 ? -1.651 0.664 -13.109 1.00 89.06 85 CYS A O 1
ATOM 645 N N . VAL A 1 86 ? -1.063 0.500 -10.956 1.00 87.38 86 VAL A N 1
ATOM 646 C CA . VAL A 1 86 ? 0.389 0.412 -11.243 1.00 87.38 86 VAL A CA 1
ATOM 647 C C . VAL A 1 86 ? 0.839 -0.950 -11.771 1.00 87.38 86 VAL A C 1
ATOM 649 O O . VAL A 1 86 ? 1.942 -1.070 -12.308 1.00 87.38 86 VAL A O 1
ATOM 652 N N . THR A 1 87 ? 0.020 -1.987 -11.595 1.00 87.81 87 THR A N 1
ATOM 653 C CA . THR A 1 87 ? 0.260 -3.3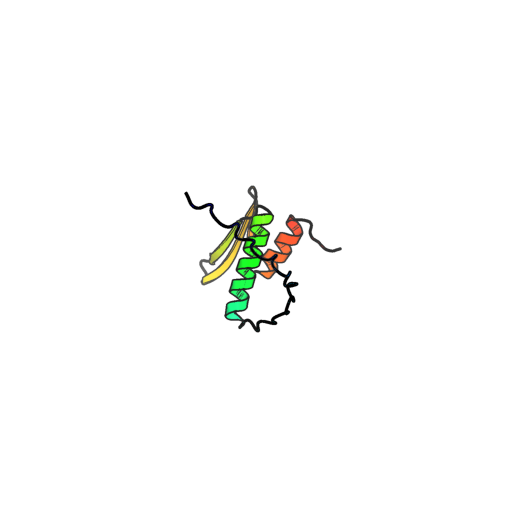26 -12.158 1.00 87.81 87 THR A CA 1
ATOM 654 C 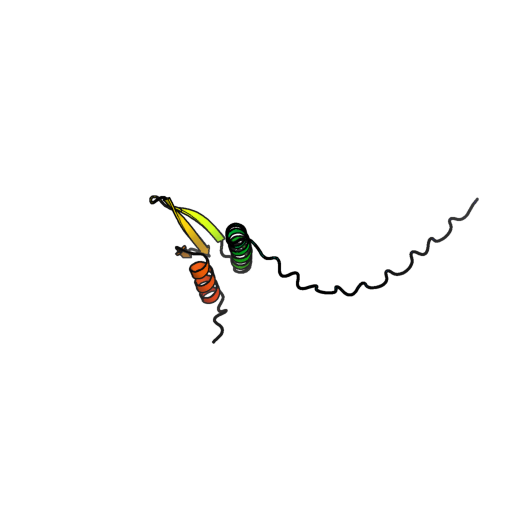C . THR A 1 87 ? -0.470 -3.550 -13.480 1.00 87.81 87 THR A C 1
ATOM 656 O O . THR A 1 87 ? -0.260 -4.583 -14.110 1.00 87.81 87 THR A O 1
ATOM 659 N N . GLY A 1 88 ? -1.292 -2.592 -13.924 1.00 82.75 88 GLY A N 1
ATOM 660 C CA . GLY A 1 88 ? -2.050 -2.693 -15.170 1.00 82.75 88 GLY A CA 1
ATOM 661 C C . GLY A 1 88 ? -3.208 -3.692 -15.110 1.00 82.75 88 GLY A C 1
ATOM 662 O O . GLY A 1 88 ? -3.680 -4.133 -16.152 1.00 82.75 88 GLY A O 1
ATOM 663 N N . ARG A 1 89 ? -3.685 -4.051 -13.911 1.00 74.44 89 ARG A N 1
ATOM 664 C CA . ARG A 1 89 ? -4.828 -4.954 -13.697 1.00 74.44 89 ARG A CA 1
ATOM 665 C C . ARG A 1 89 ? -6.155 -4.186 -13.612 1.00 74.44 89 ARG A C 1
ATOM 667 O O . ARG A 1 89 ? -7.061 -4.565 -12.877 1.00 74.44 89 ARG A O 1
ATOM 674 N N . ASN A 1 90 ?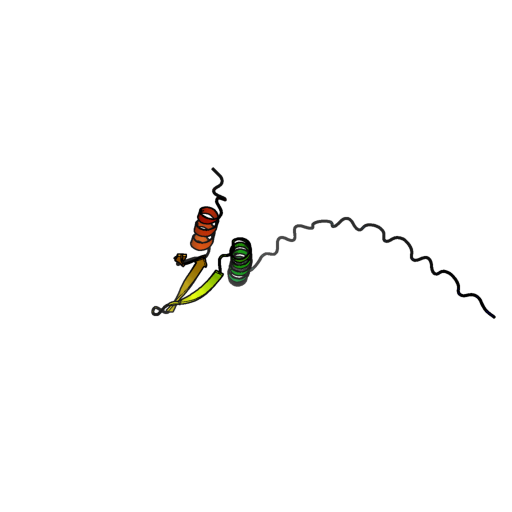 -6.282 -3.100 -14.370 1.00 57.28 90 ASN A N 1
ATOM 675 C CA . ASN A 1 90 ? -7.583 -2.483 -14.589 1.00 57.28 90 ASN A CA 1
ATOM 676 C C . ASN A 1 90 ? -8.389 -3.430 -15.487 1.00 57.28 90 ASN A C 1
ATOM 678 O O . ASN A 1 90 ? -8.119 -3.532 -16.682 1.00 57.28 90 ASN A O 1
ATOM 682 N N . HIS A 1 91 ? -9.333 -4.165 -14.896 1.00 52.91 91 HIS A N 1
ATOM 683 C CA . HIS A 1 91 ? -10.391 -4.831 -15.648 1.00 52.91 91 HIS A CA 1
ATOM 684 C C . HIS A 1 91 ? -11.234 -3.734 -16.311 1.00 52.91 91 HIS A C 1
ATOM 686 O O . HIS A 1 91 ? -12.062 -3.109 -15.651 1.00 52.91 91 HIS A O 1
ATOM 692 N N . GLY A 1 92 ? -10.924 -3.436 -17.574 1.00 42.62 92 GLY A N 1
ATOM 693 C CA . GLY A 1 92 ? -11.817 -2.710 -18.476 1.00 42.62 92 GLY A CA 1
ATOM 694 C C . GLY A 1 92 ? -12.958 -3.592 -18.956 1.00 42.62 92 GLY A C 1
ATOM 695 O O . GLY A 1 92 ? -12.800 -4.836 -18.911 1.00 42.62 92 GLY A O 1
#

Foldseek 3Di:
DDDDDDDDDDDDDDPDPPPPPPPPPQPPVRVQVVLVVVLCVLCVVVQKHWDWDQDPVRATWIWIDDPPDIDIHRDSVRSVVVSCVVVVVPPD

pLDDT: mean 76.94, std 17.63, range [41.19, 94.12]

Radius of gyration: 23.23 Å; chains: 1; bounding box: 40×78×34 Å

Secondary structure (DSSP, 8-state):
-PPPPP--PPP----------------HHHHHHHHHHHHHHHHHHTT-EEEEEE-TTS-EEEEEEETTEEEEESSHHHHHHHHHHHHT----

Sequence (92 aa):
MSAPKKSECPSGDGQNAERSSNTVIIPPAQSLGKQYANLRARCALAGVVLHQIENDFGKTVYIVSRWALTRELSDLDAVAAWLDCVTGRNHG